Protein AF-A0A7C5JQS9-F1 (afdb_monomer_lite)

Foldseek 3Di:
DPQDAKDKDKDKDWDWDDDPPDQKIWIKIKMWIWIDDPRDTWIKIKIWIWIAGHPFWIWTKIWIATRRDTWIKIKIKTDPDPFKIKIKIAAWDDWDWDADPNDIDTDHTDHGIDIDMGGHD

Structure (mmCIF, N/CA/C/O backbone):
data_AF-A0A7C5JQS9-F1
#
_entry.id   AF-A0A7C5JQS9-F1
#
loop_
_atom_site.group_PDB
_atom_site.id
_atom_site.type_symbol
_atom_site.label_atom_id
_atom_site.label_alt_id
_atom_site.label_comp_id
_atom_site.label_asym_id
_atom_site.label_entity_id
_atom_site.label_seq_id
_atom_site.pdbx_PDB_ins_code
_atom_site.Cartn_x
_atom_site.Cartn_y
_atom_site.Cartn_z
_atom_site.occupancy
_atom_site.B_iso_or_equiv
_atom_site.auth_seq_id
_atom_site.auth_comp_id
_atom_site.auth_asym_id
_atom_site.auth_atom_id
_atom_site.pdbx_PDB_model_num
ATOM 1 N N . MET A 1 1 ? 15.202 -28.771 -16.786 1.00 38.12 1 MET A N 1
ATOM 2 C CA . MET A 1 1 ? 16.262 -27.742 -16.742 1.00 38.12 1 MET A CA 1
ATOM 3 C C . MET A 1 1 ? 15.810 -26.710 -15.732 1.00 38.12 1 MET A C 1
ATOM 5 O O . MET A 1 1 ? 14.722 -26.187 -15.904 1.00 38.12 1 MET A O 1
ATOM 9 N N . ALA A 1 2 ? 16.543 -26.547 -14.631 1.00 37.97 2 ALA A N 1
ATOM 10 C CA . ALA A 1 2 ? 16.218 -25.554 -13.610 1.00 37.97 2 ALA A CA 1
ATOM 11 C C . ALA A 1 2 ? 16.467 -24.156 -14.192 1.00 37.97 2 ALA A C 1
ATOM 13 O O . ALA A 1 2 ? 17.570 -23.903 -14.677 1.00 37.97 2 ALA A O 1
ATOM 14 N N . ASP A 1 3 ? 15.430 -23.322 -14.198 1.00 47.56 3 ASP A N 1
ATOM 15 C CA . ASP A 1 3 ? 15.451 -21.930 -14.652 1.00 47.56 3 ASP A CA 1
ATOM 16 C C . ASP A 1 3 ? 16.413 -21.148 -13.741 1.00 47.56 3 ASP A C 1
ATOM 18 O O . ASP A 1 3 ? 16.189 -21.054 -12.533 1.00 47.56 3 ASP A O 1
ATOM 22 N N . LYS A 1 4 ? 17.574 -20.757 -14.277 1.00 52.69 4 LYS A N 1
ATOM 23 C CA . LYS A 1 4 ? 18.766 -20.385 -13.492 1.00 52.69 4 LYS A CA 1
ATOM 24 C C . LYS A 1 4 ? 18.954 -18.883 -13.279 1.00 52.69 4 LYS A C 1
ATOM 26 O O . LYS A 1 4 ? 19.840 -18.528 -12.509 1.00 52.69 4 LYS A O 1
ATOM 31 N N . ASP A 1 5 ? 18.132 -18.028 -13.882 1.00 58.94 5 ASP A N 1
ATOM 32 C CA . ASP A 1 5 ? 18.448 -16.593 -13.987 1.00 58.94 5 ASP A CA 1
ATOM 33 C C . ASP A 1 5 ? 17.457 -15.668 -13.272 1.00 58.94 5 ASP A C 1
ATOM 35 O O . ASP A 1 5 ? 17.433 -14.457 -13.508 1.00 58.94 5 ASP A O 1
ATOM 39 N N . THR A 1 6 ? 16.657 -16.214 -12.356 1.00 62.88 6 THR A N 1
ATOM 40 C CA . THR A 1 6 ? 15.689 -15.414 -11.608 1.00 62.88 6 THR A CA 1
ATOM 41 C C . THR A 1 6 ? 16.190 -15.104 -10.204 1.00 62.88 6 THR A C 1
ATOM 43 O O . THR A 1 6 ? 16.219 -15.970 -9.331 1.00 62.88 6 THR A O 1
ATOM 46 N N . THR A 1 7 ? 16.583 -13.850 -9.979 1.00 69.31 7 THR A N 1
ATOM 47 C CA . THR A 1 7 ? 16.973 -13.353 -8.653 1.00 69.31 7 THR A CA 1
ATOM 48 C C . THR A 1 7 ? 15.860 -12.476 -8.108 1.00 69.31 7 THR A C 1
ATOM 50 O O . THR A 1 7 ? 15.412 -11.565 -8.796 1.00 69.31 7 THR A O 1
ATOM 53 N N . TYR A 1 8 ? 15.448 -12.728 -6.865 1.00 73.19 8 TYR A N 1
ATOM 54 C CA . TYR A 1 8 ? 14.439 -11.945 -6.155 1.00 73.19 8 TYR A CA 1
ATOM 55 C C . TYR A 1 8 ? 15.010 -11.437 -4.838 1.00 73.19 8 TYR A C 1
ATOM 57 O O . TYR A 1 8 ? 15.523 -12.218 -4.037 1.00 73.19 8 TYR A O 1
ATOM 65 N N . LEU A 1 9 ? 14.888 -10.136 -4.599 1.00 79.25 9 LEU A N 1
ATOM 66 C CA . LEU A 1 9 ? 15.198 -9.525 -3.318 1.00 79.25 9 LEU A CA 1
ATOM 67 C C . LEU A 1 9 ? 14.030 -8.638 -2.900 1.00 79.25 9 LEU A C 1
ATOM 69 O O . LEU A 1 9 ? 13.701 -7.670 -3.584 1.00 79.25 9 LEU A O 1
ATOM 73 N N . THR A 1 10 ? 13.440 -8.958 -1.754 1.00 83.56 10 THR A N 1
ATOM 74 C CA . THR A 1 10 ? 12.385 -8.155 -1.139 1.00 83.56 10 THR A CA 1
ATOM 75 C C . THR A 1 10 ? 12.797 -7.833 0.290 1.00 83.56 10 THR A C 1
ATOM 77 O O . THR A 1 10 ? 13.055 -8.738 1.082 1.00 83.56 10 THR A O 1
ATOM 80 N N . GLY A 1 11 ? 12.882 -6.546 0.614 1.00 83.62 11 GLY A N 1
ATOM 81 C CA . GLY A 1 11 ? 13.117 -6.060 1.970 1.00 83.62 11 GLY A CA 1
ATOM 82 C C . GLY A 1 11 ? 11.894 -5.304 2.458 1.00 83.62 11 GLY A C 1
ATOM 83 O O . GLY A 1 11 ? 11.445 -4.388 1.775 1.00 83.62 11 GLY A O 1
ATOM 84 N N . ILE A 1 12 ? 11.368 -5.674 3.625 1.00 87.44 12 ILE A N 1
ATOM 85 C CA . ILE A 1 12 ? 10.221 -5.005 4.246 1.00 87.44 12 ILE A CA 1
ATOM 86 C C . ILE A 1 12 ? 10.662 -4.461 5.600 1.00 87.44 12 ILE A C 1
ATOM 88 O O . ILE A 1 12 ? 11.207 -5.194 6.425 1.00 87.44 12 ILE A O 1
ATOM 92 N N . THR A 1 13 ? 10.394 -3.181 5.824 1.00 89.94 13 THR A N 1
ATOM 93 C CA . THR A 1 13 ? 10.540 -2.517 7.117 1.00 89.94 13 THR A CA 1
ATOM 94 C C . THR A 1 13 ? 9.164 -2.066 7.572 1.00 89.94 13 THR A C 1
ATOM 96 O O . THR A 1 13 ? 8.486 -1.342 6.848 1.00 89.94 13 THR A O 1
ATOM 99 N N . ASP A 1 14 ? 8.773 -2.459 8.780 1.00 90.81 14 ASP A N 1
ATOM 100 C CA . ASP A 1 14 ? 7.531 -2.020 9.413 1.00 90.81 14 ASP A CA 1
ATOM 101 C C . ASP A 1 14 ? 7.836 -1.334 10.745 1.00 90.81 14 ASP A C 1
ATOM 103 O O . ASP A 1 14 ? 8.583 -1.858 11.575 1.00 90.81 14 ASP A O 1
ATOM 107 N N . LEU A 1 15 ? 7.272 -0.144 10.933 1.00 92.69 15 LEU A N 1
ATOM 108 C CA . LEU A 1 15 ? 7.315 0.600 12.180 1.00 92.69 15 LEU A CA 1
ATOM 109 C C . LEU A 1 15 ? 5.889 0.943 12.598 1.00 92.69 15 LEU A C 1
ATOM 111 O O . LEU A 1 15 ? 5.200 1.703 11.920 1.00 92.69 15 LEU A O 1
ATOM 115 N N . THR A 1 16 ? 5.483 0.465 13.771 1.00 91.31 16 THR A N 1
ATOM 116 C CA . THR A 1 16 ? 4.198 0.820 14.374 1.00 91.31 16 THR A CA 1
ATOM 117 C C . THR A 1 16 ? 4.414 1.557 15.694 1.00 91.31 16 THR A C 1
ATOM 119 O O . THR A 1 16 ? 4.984 1.021 16.641 1.00 91.31 16 THR A O 1
ATOM 122 N N . LEU A 1 17 ? 3.932 2.798 15.762 1.00 91.62 17 LEU A N 1
ATOM 123 C CA . LEU A 1 17 ? 3.948 3.647 16.948 1.00 91.62 17 LEU A CA 1
ATOM 124 C C . LEU A 1 17 ? 2.549 3.692 17.563 1.00 91.62 17 LEU A C 1
ATOM 126 O O . LEU A 1 17 ? 1.595 4.164 16.941 1.00 91.62 17 LEU A O 1
ATOM 130 N N . ARG A 1 18 ? 2.432 3.232 18.809 1.00 89.31 18 ARG A N 1
ATOM 131 C CA . ARG A 1 18 ? 1.189 3.262 19.586 1.00 89.31 18 ARG A CA 1
ATOM 132 C C . ARG A 1 18 ? 1.444 3.973 20.918 1.00 89.31 18 ARG A C 1
ATOM 134 O O . ARG A 1 18 ? 2.010 3.360 21.818 1.00 89.31 18 ARG A O 1
ATOM 141 N N . PRO A 1 19 ? 1.072 5.256 21.056 1.00 83.88 19 PRO A N 1
ATOM 142 C CA . PRO A 1 19 ? 1.134 5.926 22.346 1.00 83.88 19 PRO A CA 1
ATOM 143 C C . PRO A 1 19 ? 0.113 5.291 23.294 1.00 83.88 19 PRO A C 1
ATOM 145 O O . PRO A 1 19 ? -1.041 5.108 22.919 1.00 83.88 19 PRO A O 1
ATOM 148 N N . GLU A 1 20 ? 0.502 4.969 24.523 1.00 85.44 20 GLU A N 1
ATOM 149 C CA . GLU A 1 20 ? -0.443 4.540 25.557 1.00 85.44 20 GLU A CA 1
ATOM 150 C C . GLU A 1 20 ? -0.819 5.727 26.460 1.00 85.44 20 GLU A C 1
ATOM 152 O O . GLU A 1 20 ? 0.070 6.497 26.832 1.00 85.44 20 GLU A O 1
ATOM 157 N N . PRO A 1 21 ? -2.100 5.900 26.847 1.00 83.62 21 PRO A N 1
ATOM 158 C CA . PRO A 1 21 ? -3.296 5.181 26.402 1.00 83.62 21 PRO A CA 1
ATOM 159 C C . PRO A 1 21 ? -3.931 5.860 25.169 1.00 83.62 21 PRO A C 1
ATOM 161 O O . PRO A 1 21 ? -4.594 6.887 25.292 1.00 83.62 21 PRO A O 1
ATOM 164 N N . SER A 1 22 ? -3.765 5.298 23.970 1.00 85.56 22 SER A N 1
ATOM 165 C CA . SER A 1 22 ? -4.420 5.788 22.749 1.00 85.56 22 SER A CA 1
ATOM 166 C C . SER A 1 22 ? -5.049 4.636 21.971 1.00 85.56 22 SER A C 1
ATOM 168 O O . SER A 1 22 ? -4.412 3.594 21.800 1.00 85.56 22 SER A O 1
ATOM 170 N N . PRO A 1 23 ? -6.271 4.808 21.437 1.00 88.38 23 PRO A N 1
ATOM 171 C CA . PRO A 1 23 ? -6.851 3.856 20.496 1.00 88.38 23 PRO A CA 1
ATOM 172 C C . PRO A 1 23 ? -6.267 4.004 19.079 1.00 88.38 23 PRO A C 1
ATOM 174 O O . PRO A 1 23 ? -6.667 3.269 18.177 1.00 88.38 23 PRO A O 1
ATOM 177 N N . PHE A 1 24 ? -5.350 4.954 18.865 1.00 91.75 24 PHE A N 1
ATOM 178 C CA . PHE A 1 24 ? -4.710 5.199 17.579 1.00 91.75 24 PHE A CA 1
ATOM 179 C C . PHE A 1 24 ? -3.311 4.587 17.512 1.00 91.75 24 PHE A C 1
ATOM 181 O O . PHE A 1 24 ? -2.546 4.642 18.476 1.00 91.75 24 PHE A O 1
ATOM 188 N N . ALA A 1 25 ? -2.954 4.063 16.342 1.00 92.81 25 ALA A N 1
ATOM 189 C CA . ALA A 1 25 ? -1.598 3.631 16.027 1.00 92.81 25 ALA A CA 1
ATOM 190 C C . ALA A 1 25 ? -1.164 4.190 14.671 1.00 92.81 25 ALA A C 1
ATOM 192 O O . ALA A 1 25 ? -1.893 4.059 13.689 1.00 92.81 25 ALA A O 1
ATOM 193 N N . LEU A 1 26 ? 0.025 4.784 14.609 1.00 93.62 26 LEU A N 1
ATOM 194 C CA . LEU A 1 26 ? 0.663 5.166 13.353 1.00 93.62 26 LEU A CA 1
ATOM 195 C C . LEU A 1 26 ? 1.493 3.983 12.856 1.00 93.62 26 LEU A C 1
ATOM 197 O O . LEU A 1 26 ? 2.406 3.553 13.554 1.00 93.62 26 LEU A O 1
ATOM 201 N N . THR A 1 27 ? 1.203 3.487 11.660 1.00 93.88 27 THR A N 1
ATOM 202 C CA . THR A 1 27 ? 1.992 2.446 10.993 1.00 93.88 27 THR A CA 1
ATOM 203 C C . THR A 1 27 ? 2.661 3.036 9.765 1.00 93.88 27 THR A C 1
ATOM 205 O O . THR A 1 27 ? 2.008 3.684 8.947 1.00 93.88 27 THR A O 1
ATOM 208 N N . ILE A 1 28 ? 3.964 2.812 9.648 1.00 94.06 28 ILE A N 1
ATOM 209 C CA . ILE A 1 28 ? 4.771 3.153 8.485 1.00 94.06 28 ILE A CA 1
ATOM 210 C C . ILE A 1 28 ? 5.389 1.855 7.984 1.00 94.06 28 ILE A C 1
ATOM 212 O O . ILE A 1 28 ? 6.188 1.242 8.690 1.00 94.06 28 ILE A O 1
ATOM 216 N N . THR A 1 29 ? 5.047 1.461 6.766 1.00 94.12 29 THR A N 1
ATOM 217 C CA . THR A 1 29 ? 5.624 0.279 6.120 1.00 94.12 29 THR A CA 1
ATOM 218 C C . THR A 1 29 ? 6.368 0.731 4.877 1.00 94.12 29 THR A C 1
ATOM 220 O O . THR A 1 29 ? 5.835 1.518 4.099 1.00 94.12 29 THR A O 1
ATOM 223 N N . ALA A 1 30 ? 7.584 0.241 4.674 1.00 93.00 30 ALA A N 1
ATOM 224 C CA . ALA A 1 30 ? 8.351 0.438 3.454 1.00 93.00 30 ALA A CA 1
ATOM 225 C C . ALA A 1 30 ? 8.777 -0.920 2.898 1.00 93.00 30 ALA A C 1
ATOM 227 O O . ALA A 1 30 ? 9.268 -1.767 3.642 1.00 93.00 30 ALA A O 1
ATOM 228 N N . GLU A 1 31 ? 8.609 -1.121 1.597 1.00 90.38 31 GLU A N 1
ATOM 229 C CA . GLU A 1 31 ? 8.992 -2.350 0.907 1.00 90.38 31 GLU A CA 1
ATOM 230 C C . GLU A 1 31 ? 9.842 -2.007 -0.31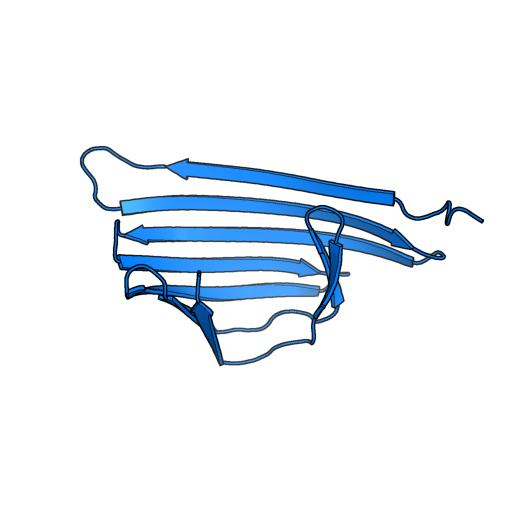6 1.00 90.38 31 GLU A C 1
ATOM 232 O O . GLU A 1 31 ? 9.425 -1.242 -1.180 1.00 90.38 31 GLU A O 1
ATOM 237 N N . GLY A 1 32 ? 11.045 -2.566 -0.393 1.00 89.19 32 GLY A N 1
ATOM 238 C CA . GLY A 1 32 ? 11.875 -2.534 -1.593 1.00 89.19 32 GLY A CA 1
ATOM 239 C C . GLY A 1 32 ? 11.818 -3.886 -2.288 1.00 89.19 32 GLY A C 1
ATOM 240 O O . GLY A 1 32 ? 12.087 -4.904 -1.652 1.00 89.19 32 GLY A O 1
ATOM 241 N N . GLN A 1 33 ? 11.499 -3.896 -3.578 1.00 88.12 33 GLN A N 1
ATOM 242 C CA . GLN A 1 33 ? 11.501 -5.081 -4.429 1.00 88.12 33 GLN A CA 1
ATOM 243 C C . GLN A 1 33 ? 12.518 -4.898 -5.552 1.00 88.12 33 GLN A C 1
ATOM 245 O O . GLN A 1 33 ? 12.564 -3.859 -6.210 1.00 88.12 33 GLN A O 1
ATOM 250 N N . GLN A 1 34 ? 13.313 -5.929 -5.794 1.00 85.06 34 GLN A N 1
ATOM 251 C CA . GLN A 1 34 ? 14.210 -6.016 -6.933 1.00 85.06 34 GLN A CA 1
ATOM 252 C C . GLN A 1 34 ? 14.115 -7.416 -7.523 1.00 85.06 34 GLN A C 1
ATOM 254 O O . GLN A 1 34 ? 14.232 -8.403 -6.790 1.00 85.06 34 GLN A O 1
ATOM 259 N N . TRP A 1 35 ? 13.961 -7.508 -8.843 1.00 82.12 35 TRP A N 1
ATOM 260 C CA . TRP A 1 35 ? 14.076 -8.791 -9.523 1.00 82.12 35 TRP A CA 1
ATOM 261 C C . TRP A 1 35 ? 14.623 -8.687 -10.940 1.00 82.12 35 TRP A C 1
ATOM 263 O O . TRP A 1 35 ? 14.587 -7.631 -11.571 1.00 82.12 35 TRP A O 1
ATOM 273 N N . SER A 1 36 ? 15.136 -9.817 -11.420 1.00 77.44 36 SER A N 1
ATOM 274 C CA . SER A 1 36 ? 15.573 -10.001 -12.801 1.00 77.44 36 SER A CA 1
ATOM 275 C C . SER A 1 36 ? 14.946 -11.257 -13.399 1.00 77.44 36 SER A C 1
ATOM 277 O O . SER A 1 36 ? 14.948 -12.294 -12.739 1.00 77.44 36 SER A O 1
ATOM 279 N N . TYR A 1 37 ? 14.435 -11.186 -14.629 1.00 71.06 37 TYR A N 1
ATOM 280 C CA . TYR A 1 37 ? 13.976 -12.351 -15.397 1.00 71.06 37 TYR A CA 1
ATOM 281 C C . TYR A 1 37 ? 14.285 -12.152 -16.882 1.00 71.06 37 TYR A C 1
ATOM 283 O O . TYR A 1 37 ? 13.880 -11.137 -17.438 1.00 71.06 37 TYR A O 1
ATOM 291 N N . GLN A 1 38 ? 14.978 -13.108 -17.515 1.00 65.81 38 GLN A N 1
ATOM 292 C CA . GLN A 1 38 ? 15.289 -13.094 -18.957 1.00 65.81 38 GLN A CA 1
ATOM 293 C C . GLN A 1 38 ? 15.748 -11.709 -19.466 1.00 65.81 38 GLN A C 1
ATOM 295 O O . GLN A 1 38 ? 15.120 -11.120 -20.340 1.00 65.81 38 GLN A O 1
ATOM 300 N N . ASP A 1 39 ? 16.815 -11.171 -18.862 1.00 68.31 39 ASP A N 1
ATOM 301 C CA . ASP A 1 39 ? 17.429 -9.861 -19.159 1.00 68.31 39 ASP A CA 1
ATOM 302 C C . ASP A 1 39 ? 16.621 -8.602 -18.781 1.00 68.31 39 ASP A C 1
ATOM 304 O O . ASP A 1 39 ? 17.154 -7.492 -18.850 1.00 68.31 39 ASP A O 1
ATOM 308 N N . ALA A 1 40 ? 15.380 -8.733 -18.303 1.00 72.06 40 ALA A N 1
ATOM 309 C CA . ALA A 1 40 ? 14.622 -7.614 -17.748 1.00 72.06 40 ALA A CA 1
ATOM 310 C C . ALA A 1 40 ? 14.956 -7.419 -16.261 1.00 72.06 40 ALA A C 1
ATOM 312 O O . ALA A 1 40 ? 14.819 -8.349 -15.463 1.00 72.06 40 ALA A O 1
ATOM 313 N N . TYR A 1 41 ? 15.391 -6.212 -15.887 1.00 80.19 41 TYR A N 1
ATOM 314 C CA . TYR A 1 41 ? 15.639 -5.806 -14.502 1.00 80.19 41 TYR A CA 1
ATOM 315 C C . TYR A 1 41 ? 14.570 -4.819 -14.057 1.00 80.19 41 TYR A C 1
ATOM 317 O O . TYR A 1 41 ? 14.335 -3.815 -14.726 1.00 80.19 41 TYR A O 1
ATOM 325 N N . HIS A 1 42 ? 13.986 -5.078 -12.895 1.00 83.69 42 HIS A N 1
ATOM 326 C CA . HIS A 1 42 ? 12.934 -4.252 -12.333 1.00 83.69 42 HIS A CA 1
ATOM 327 C C . HIS A 1 42 ? 13.228 -3.918 -10.878 1.00 83.69 42 HIS A C 1
ATOM 329 O O . HIS A 1 42 ? 13.780 -4.728 -10.118 1.00 83.69 42 HIS A O 1
ATOM 335 N N . ARG A 1 43 ? 12.841 -2.706 -10.482 1.00 86.56 43 ARG A N 1
ATOM 336 C CA . ARG A 1 43 ? 13.036 -2.216 -9.122 1.00 86.56 43 ARG A CA 1
ATOM 337 C C . ARG A 1 43 ? 11.865 -1.356 -8.706 1.00 86.56 43 ARG A C 1
ATOM 339 O O . ARG A 1 43 ? 11.670 -0.265 -9.240 1.00 86.56 43 ARG A O 1
ATOM 346 N N . ASN A 1 44 ? 11.197 -1.800 -7.653 1.00 89.56 44 ASN A N 1
ATOM 347 C CA . ASN A 1 44 ? 10.077 -1.089 -7.078 1.00 89.56 44 ASN A CA 1
ATOM 348 C C . ASN A 1 44 ? 10.366 -0.718 -5.626 1.00 89.56 44 ASN A C 1
ATOM 350 O O . ASN A 1 44 ? 11.015 -1.459 -4.887 1.00 89.56 44 ASN A O 1
ATOM 354 N N . ILE A 1 45 ? 9.878 0.441 -5.208 1.00 90.31 45 ILE A N 1
ATOM 355 C CA . ILE A 1 45 ? 9.903 0.884 -3.816 1.00 90.31 45 ILE A CA 1
ATOM 356 C C . ILE A 1 45 ? 8.489 1.299 -3.462 1.00 90.31 45 ILE A C 1
ATOM 358 O O . ILE A 1 45 ? 7.891 2.093 -4.177 1.00 90.31 45 ILE A O 1
ATOM 362 N N . TYR A 1 46 ? 7.984 0.807 -2.343 1.00 90.69 46 TYR A N 1
ATOM 363 C CA . TYR A 1 46 ? 6.664 1.108 -1.822 1.00 90.69 46 TYR A CA 1
ATOM 364 C C . TYR A 1 46 ? 6.790 1.679 -0.427 1.00 90.69 46 TYR A C 1
ATOM 366 O O . TYR A 1 46 ? 7.652 1.278 0.355 1.00 90.69 46 TYR A O 1
ATOM 374 N N . PHE A 1 47 ? 5.887 2.584 -0.097 1.00 93.12 47 PHE A N 1
ATOM 375 C CA . PHE A 1 47 ? 5.686 3.033 1.260 1.00 93.12 47 PHE A CA 1
ATOM 376 C C . PHE A 1 47 ? 4.197 3.172 1.543 1.00 93.12 47 PHE A C 1
ATOM 378 O O . PHE A 1 47 ? 3.403 3.552 0.682 1.00 93.12 47 PHE A O 1
ATOM 385 N N . THR A 1 48 ? 3.821 2.895 2.781 1.00 94.75 48 THR A N 1
ATOM 386 C CA . THR A 1 48 ? 2.508 3.225 3.315 1.00 94.75 48 THR A CA 1
ATOM 387 C C . THR A 1 48 ? 2.675 3.946 4.637 1.00 94.75 48 THR A C 1
ATOM 389 O O . THR A 1 48 ? 3.555 3.620 5.432 1.00 94.75 48 THR A O 1
ATOM 392 N N . VAL A 1 49 ? 1.830 4.943 4.864 1.00 96.06 49 VAL A N 1
ATOM 393 C CA . VAL A 1 49 ? 1.718 5.654 6.136 1.00 96.06 49 VAL A CA 1
ATOM 394 C C . VAL A 1 49 ? 0.249 5.656 6.506 1.00 96.06 49 VAL A C 1
ATOM 396 O O . VAL A 1 49 ? -0.556 6.258 5.800 1.00 96.06 49 VAL A O 1
ATOM 399 N N . ASN A 1 50 ? -0.102 4.983 7.596 1.00 95.62 50 ASN A N 1
ATOM 400 C CA . ASN A 1 50 ? -1.480 4.789 8.026 1.00 95.62 50 ASN A CA 1
ATOM 401 C C . ASN A 1 50 ? -1.670 5.221 9.475 1.00 95.62 50 ASN A C 1
ATOM 403 O O . ASN A 1 50 ? -0.906 4.840 10.358 1.00 95.62 50 ASN A O 1
ATOM 407 N N . ILE A 1 51 ? -2.747 5.954 9.727 1.00 94.31 51 ILE A N 1
ATOM 408 C CA . ILE A 1 51 ? -3.314 6.124 11.059 1.00 94.31 51 ILE A CA 1
ATOM 409 C C . ILE A 1 51 ? -4.405 5.070 11.201 1.00 94.31 51 ILE A C 1
ATOM 411 O O . ILE A 1 51 ? -5.396 5.075 10.473 1.00 94.31 51 ILE A O 1
ATOM 415 N N . ASN A 1 52 ? -4.215 4.164 12.148 1.00 93.19 52 ASN A N 1
ATOM 416 C CA . ASN A 1 52 ? -5.129 3.074 12.443 1.00 93.19 52 ASN A CA 1
ATOM 417 C C . ASN A 1 52 ? -5.932 3.416 13.696 1.00 93.19 52 ASN A C 1
ATOM 419 O O . ASN A 1 52 ? -5.355 3.856 14.690 1.00 93.19 52 ASN A O 1
ATOM 423 N N . TYR A 1 53 ? -7.238 3.172 13.666 1.00 91.62 53 TYR A N 1
ATOM 424 C CA . TYR A 1 53 ? -8.112 3.224 14.833 1.00 91.62 53 TYR A CA 1
ATOM 425 C C . TYR A 1 53 ? -8.476 1.795 15.242 1.00 91.62 53 TYR A C 1
ATOM 427 O O . TYR A 1 53 ? -9.020 1.020 14.446 1.00 91.62 53 TYR A O 1
ATOM 435 N N . ALA A 1 54 ? -8.123 1.435 16.477 1.00 83.31 54 ALA A N 1
ATOM 436 C CA . ALA A 1 54 ? -8.221 0.074 16.983 1.00 83.31 54 ALA A CA 1
ATOM 437 C C . ALA A 1 54 ? -9.634 -0.505 16.797 1.00 83.31 54 ALA A C 1
ATOM 439 O O . ALA A 1 54 ? -10.616 0.028 17.307 1.00 83.31 54 ALA A O 1
ATOM 440 N N . GLY A 1 55 ? -9.715 -1.620 16.068 1.00 77.12 55 GLY A N 1
ATOM 441 C CA . GLY A 1 55 ? -10.953 -2.373 15.867 1.00 77.12 55 GLY A CA 1
ATOM 442 C C . GLY A 1 55 ? -11.898 -1.837 14.789 1.00 77.12 55 GLY A C 1
ATOM 443 O O . GLY A 1 55 ? -12.922 -2.472 14.563 1.00 77.12 55 GLY A O 1
ATOM 444 N N . PHE A 1 56 ? -11.573 -0.731 14.109 1.00 87.69 56 PHE A N 1
ATOM 445 C CA . PHE A 1 56 ? -12.478 -0.129 13.123 1.00 87.69 56 PHE A CA 1
ATOM 446 C C . PHE A 1 56 ? -11.876 0.002 11.726 1.00 87.69 56 PHE A C 1
ATOM 448 O O . PHE A 1 56 ? -12.564 -0.257 10.745 1.00 87.69 56 PHE A O 1
ATOM 455 N N . GLY A 1 57 ? -10.612 0.412 11.610 1.00 92.12 57 GLY A N 1
ATOM 456 C CA . GLY A 1 57 ? -10.027 0.661 10.296 1.00 92.12 57 GLY A CA 1
ATOM 457 C C . GLY A 1 57 ? -8.820 1.583 10.310 1.00 92.12 57 GLY A C 1
ATOM 458 O O . GLY A 1 57 ? -8.236 1.863 11.359 1.00 92.12 57 GLY A O 1
ATOM 459 N N . SER A 1 58 ? -8.454 2.071 9.130 1.00 94.81 58 SER A N 1
ATOM 460 C CA . SER A 1 58 ? -7.314 2.961 8.938 1.00 94.81 58 SER A CA 1
ATOM 461 C C . SER A 1 58 ? -7.548 3.968 7.822 1.00 94.81 58 SER A C 1
ATOM 463 O O . SER A 1 58 ? -8.346 3.739 6.918 1.00 94.81 58 SER A O 1
ATOM 465 N N . ILE A 1 59 ? -6.831 5.084 7.881 1.00 96.12 59 ILE A N 1
ATOM 466 C CA . ILE A 1 59 ? -6.693 6.027 6.772 1.00 96.12 59 ILE A CA 1
ATOM 467 C C . ILE A 1 59 ? -5.219 6.335 6.572 1.00 96.12 59 ILE A C 1
ATOM 469 O O . ILE A 1 59 ? -4.450 6.378 7.534 1.00 96.12 59 ILE A O 1
ATOM 473 N N . GLY A 1 60 ? -4.820 6.586 5.337 1.00 96.44 60 GLY A N 1
ATOM 474 C CA . GLY A 1 60 ? -3.421 6.800 5.050 1.00 96.44 60 GLY A CA 1
ATOM 475 C C . GLY A 1 60 ? -3.119 7.122 3.606 1.00 96.44 60 GLY A C 1
ATOM 476 O O . GLY A 1 60 ? -3.998 7.394 2.785 1.00 96.44 60 GLY A O 1
ATOM 477 N N . LEU A 1 61 ? -1.827 7.083 3.323 1.00 96.75 61 LEU A N 1
ATOM 478 C CA . LEU A 1 61 ? -1.261 7.258 2.001 1.00 96.75 61 LEU A CA 1
ATOM 479 C C . LEU A 1 61 ? -0.445 6.019 1.659 1.00 96.75 61 LEU A C 1
ATOM 481 O O . LEU A 1 61 ? 0.304 5.507 2.489 1.00 96.75 61 LEU A O 1
ATOM 485 N N . GLU A 1 62 ? -0.580 5.565 0.425 1.00 95.38 62 GLU A N 1
ATOM 486 C CA . GLU A 1 62 ? 0.318 4.605 -0.198 1.00 95.38 62 GLU A CA 1
ATOM 487 C C . GLU A 1 62 ? 1.014 5.306 -1.356 1.00 95.38 62 GLU A C 1
ATOM 489 O O . GLU A 1 62 ? 0.375 6.021 -2.124 1.00 95.38 62 GLU A O 1
ATOM 494 N N . GLY A 1 63 ? 2.309 5.097 -1.509 1.00 93.94 63 GLY A N 1
ATOM 495 C CA . GLY A 1 63 ? 3.037 5.599 -2.656 1.00 93.94 63 GLY A CA 1
ATOM 496 C C . GLY A 1 63 ? 4.278 4.782 -2.923 1.00 93.94 63 GLY A C 1
ATOM 497 O O . GLY A 1 63 ? 4.559 3.793 -2.244 1.00 93.94 63 GLY A O 1
ATOM 498 N N . GLY A 1 64 ? 5.021 5.196 -3.934 1.00 93.69 64 GLY A N 1
ATOM 499 C CA . GLY A 1 64 ? 6.197 4.460 -4.339 1.00 93.69 64 GLY A CA 1
ATOM 500 C C . GLY A 1 64 ? 6.708 4.847 -5.708 1.00 93.69 64 GLY A C 1
ATOM 501 O O . GLY A 1 64 ? 6.263 5.828 -6.303 1.00 93.69 64 GLY A O 1
ATOM 502 N N . VAL A 1 65 ? 7.642 4.040 -6.191 1.00 92.19 65 VAL A N 1
ATOM 503 C CA . VAL A 1 65 ? 8.158 4.058 -7.555 1.00 92.19 65 VAL A CA 1
ATOM 504 C C . VAL A 1 65 ? 8.070 2.637 -8.091 1.00 92.19 65 VAL A C 1
ATOM 506 O O . VAL A 1 65 ? 8.548 1.716 -7.431 1.00 92.19 65 VAL A O 1
ATOM 509 N N . VAL A 1 66 ? 7.459 2.464 -9.258 1.00 89.62 66 VAL A N 1
ATOM 510 C CA . VAL A 1 66 ? 7.362 1.188 -9.977 1.00 89.62 66 VAL A CA 1
ATOM 511 C C . VAL A 1 66 ? 7.948 1.404 -11.360 1.00 89.62 66 VAL A C 1
ATOM 513 O O . VAL A 1 66 ? 7.437 2.260 -12.076 1.00 89.62 66 VAL A O 1
ATOM 516 N N . ASP A 1 67 ? 9.018 0.684 -11.706 1.00 83.31 67 ASP A N 1
ATOM 517 C CA . ASP A 1 67 ? 9.687 0.774 -13.016 1.00 83.31 67 ASP A CA 1
ATOM 518 C C . ASP A 1 67 ? 9.811 2.223 -13.547 1.00 83.31 67 ASP A C 1
ATOM 520 O O . ASP A 1 67 ? 9.437 2.527 -14.673 1.00 83.31 67 ASP A O 1
ATOM 524 N N . GLU A 1 68 ? 10.329 3.124 -12.699 1.00 85.31 68 GLU A N 1
ATOM 525 C CA . GLU A 1 68 ? 10.544 4.570 -12.942 1.00 85.31 68 GLU A CA 1
ATOM 526 C C . GLU A 1 68 ? 9.324 5.499 -12.787 1.00 85.31 68 GLU A C 1
ATOM 528 O O . GLU A 1 68 ? 9.503 6.713 -12.652 1.00 85.31 68 GLU A O 1
ATOM 533 N N . GLU A 1 69 ? 8.099 4.981 -12.693 1.00 90.62 69 GLU A N 1
ATOM 534 C CA . GLU A 1 69 ? 6.907 5.799 -12.448 1.00 90.62 69 GLU A CA 1
ATOM 535 C C . GLU A 1 69 ? 6.639 5.970 -10.948 1.00 90.62 69 GLU A C 1
ATOM 537 O O . GLU A 1 69 ? 6.445 5.000 -10.211 1.00 90.62 69 GLU A O 1
ATOM 542 N N . SER A 1 70 ? 6.597 7.222 -10.480 1.00 93.25 70 SER A N 1
ATOM 543 C CA . SER A 1 70 ? 6.232 7.544 -9.100 1.00 93.25 70 SER A CA 1
ATOM 544 C C . SER A 1 70 ? 4.724 7.694 -8.934 1.00 93.25 70 SER A C 1
ATOM 546 O O . SER A 1 70 ? 4.012 8.135 -9.837 1.00 93.25 70 SER A O 1
ATOM 548 N N . TYR A 1 71 ? 4.224 7.337 -7.754 1.00 94.00 71 TYR A N 1
ATOM 549 C CA . TYR A 1 71 ? 2.812 7.496 -7.440 1.00 94.00 71 TYR A CA 1
ATOM 550 C C . TYR A 1 71 ? 2.564 7.764 -5.967 1.00 94.00 71 TYR A C 1
ATOM 552 O O . TYR A 1 71 ? 3.376 7.452 -5.093 1.00 94.00 71 TYR A O 1
ATOM 560 N N . ILE A 1 72 ? 1.392 8.333 -5.713 1.00 95.12 72 ILE A N 1
ATOM 561 C CA . ILE A 1 72 ? 0.828 8.493 -4.386 1.00 95.12 72 ILE A CA 1
ATOM 562 C C . ILE A 1 72 ? -0.691 8.380 -4.493 1.00 95.12 72 ILE A C 1
ATOM 564 O O . ILE A 1 72 ? -1.309 8.924 -5.409 1.00 95.12 72 ILE A O 1
ATOM 568 N N . ARG A 1 73 ? -1.301 7.660 -3.559 1.00 95.00 73 ARG A N 1
ATOM 569 C CA . ARG A 1 73 ? -2.746 7.475 -3.475 1.00 95.00 73 ARG A CA 1
ATOM 570 C C . ARG A 1 73 ? -3.206 7.490 -2.029 1.00 95.00 73 ARG A C 1
ATOM 572 O O . ARG A 1 73 ? -2.506 7.022 -1.132 1.00 95.00 73 ARG A O 1
ATOM 579 N N . ALA A 1 74 ? -4.404 8.013 -1.813 1.00 96.75 74 ALA A N 1
ATOM 580 C CA . ALA A 1 74 ? -5.082 7.898 -0.536 1.00 96.75 74 ALA A CA 1
ATOM 581 C C . ALA A 1 74 ? -5.646 6.488 -0.390 1.00 96.75 74 ALA A C 1
ATOM 583 O O . ALA A 1 74 ? -6.179 5.920 -1.345 1.00 96.75 74 ALA A O 1
ATOM 584 N N . VAL A 1 75 ? -5.531 5.930 0.807 1.00 95.88 75 VAL A N 1
ATOM 585 C CA . VAL A 1 75 ? -6.053 4.609 1.141 1.00 95.88 75 VAL A CA 1
ATOM 586 C C . VAL A 1 75 ? -6.831 4.690 2.446 1.00 95.88 75 VAL A C 1
ATOM 588 O O . VAL A 1 75 ? -6.475 5.423 3.365 1.00 95.88 75 VAL A O 1
ATOM 591 N N . SER A 1 76 ? -7.921 3.945 2.516 1.00 95.44 76 SER A N 1
ATOM 592 C CA . SER A 1 76 ? -8.729 3.766 3.710 1.00 95.44 76 SER A CA 1
ATOM 593 C C . SER A 1 76 ? -9.112 2.301 3.821 1.00 95.44 76 SER A C 1
ATOM 595 O O . SER A 1 76 ? -9.368 1.645 2.808 1.00 95.44 76 SER A O 1
ATOM 597 N N . SER A 1 77 ? -9.131 1.780 5.039 1.00 94.44 77 SER A N 1
ATOM 598 C CA . SER A 1 77 ? -9.662 0.461 5.344 1.00 94.44 77 SER A CA 1
ATOM 599 C C . SER A 1 77 ? -10.727 0.565 6.426 1.00 94.44 77 SER A C 1
ATOM 601 O O . SER A 1 77 ? -10.632 1.396 7.329 1.00 94.44 77 SER A O 1
ATOM 603 N N . LEU A 1 78 ? -11.747 -0.275 6.325 1.00 94.38 78 LEU A N 1
ATOM 604 C CA . LEU A 1 78 ? -12.846 -0.367 7.268 1.00 94.38 78 LEU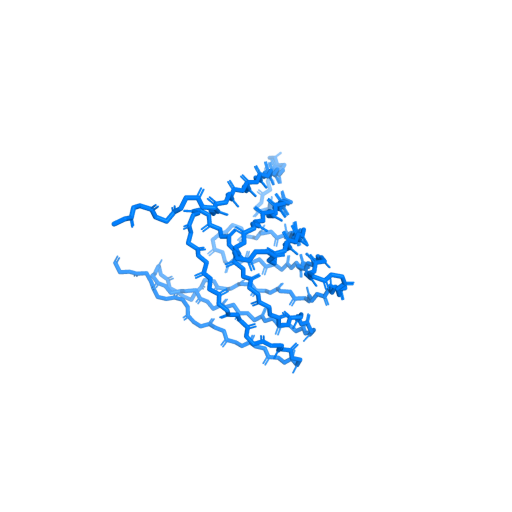 A CA 1
ATOM 605 C C . LEU A 1 78 ? -13.126 -1.842 7.539 1.00 94.38 78 LEU A C 1
ATOM 607 O O . LEU A 1 78 ? -13.410 -2.598 6.610 1.00 94.38 78 LEU A O 1
ATOM 611 N N . LYS A 1 79 ? -13.104 -2.233 8.808 1.00 92.38 79 LYS A N 1
ATOM 612 C CA . LYS A 1 79 ? -13.561 -3.548 9.236 1.00 92.38 79 LYS A CA 1
ATOM 613 C C . LYS A 1 79 ? -15.086 -3.577 9.194 1.00 92.38 79 LYS A C 1
ATOM 615 O O . LYS A 1 79 ? -15.737 -2.818 9.910 1.00 92.38 79 LYS A O 1
ATOM 620 N N . LEU A 1 80 ? -15.661 -4.425 8.344 1.00 89.38 80 LEU A N 1
ATOM 621 C CA . LEU A 1 80 ? -17.115 -4.573 8.223 1.00 89.38 80 LEU A CA 1
ATOM 622 C C . LEU A 1 80 ? -17.647 -5.538 9.285 1.00 89.38 80 LEU A C 1
ATOM 624 O O . LEU A 1 80 ? -18.564 -5.213 10.033 1.00 89.38 80 LEU A O 1
ATOM 628 N N . ILE A 1 81 ? -17.048 -6.727 9.339 1.00 90.06 81 ILE A N 1
ATOM 629 C CA . ILE A 1 81 ? -17.321 -7.802 10.301 1.00 90.06 81 ILE A CA 1
ATOM 630 C C . ILE A 1 81 ? -16.002 -8.522 10.613 1.00 90.06 81 ILE A C 1
ATOM 632 O O . ILE A 1 81 ? -14.957 -8.164 10.079 1.00 90.06 81 ILE A O 1
ATOM 636 N N . GLU A 1 82 ? -16.017 -9.535 11.482 1.00 86.19 82 GLU A N 1
ATOM 637 C CA . GLU A 1 82 ? -14.797 -10.233 11.923 1.00 86.19 82 GLU A CA 1
ATOM 638 C C . GLU A 1 82 ? -13.919 -10.746 10.769 1.00 86.19 82 GLU A C 1
ATOM 640 O O . GLU A 1 82 ? -12.699 -10.634 10.849 1.00 86.19 82 GLU A O 1
ATOM 645 N N . ASN A 1 83 ? -14.560 -11.186 9.683 1.00 89.75 83 ASN A N 1
ATOM 646 C CA . ASN A 1 83 ? -13.949 -11.861 8.538 1.00 89.75 83 ASN A CA 1
ATOM 647 C C . ASN A 1 83 ? -14.070 -11.076 7.221 1.00 89.75 83 ASN A C 1
ATOM 649 O O . ASN A 1 83 ? -13.901 -11.649 6.143 1.00 89.75 83 ASN A O 1
ATOM 653 N N . ALA A 1 84 ? -14.424 -9.790 7.287 1.00 91.31 84 ALA A N 1
ATOM 654 C CA . ALA A 1 84 ? -14.553 -8.963 6.095 1.00 91.31 84 ALA A CA 1
AT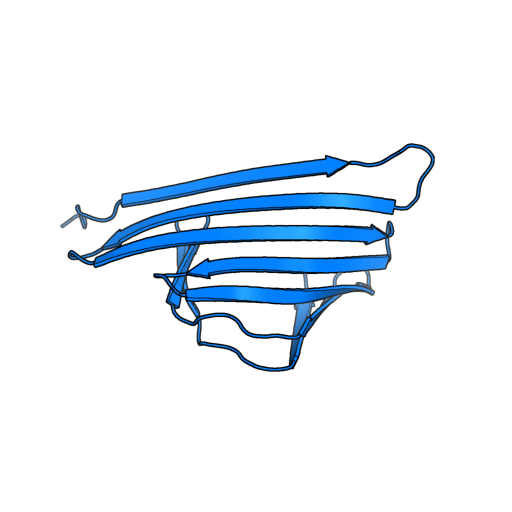OM 655 C C . ALA A 1 84 ? -14.048 -7.544 6.331 1.00 91.31 84 ALA A C 1
ATOM 657 O O . ALA A 1 84 ? -14.564 -6.822 7.188 1.00 91.31 84 ALA A O 1
ATOM 658 N N . ASP A 1 85 ? -13.118 -7.132 5.478 1.00 92.62 85 ASP A N 1
ATOM 659 C CA . ASP A 1 85 ? -12.568 -5.787 5.442 1.00 92.62 85 ASP A CA 1
ATOM 660 C C . ASP A 1 85 ? -12.884 -5.133 4.096 1.00 92.62 85 ASP A C 1
ATOM 662 O O . ASP A 1 85 ? -12.812 -5.757 3.037 1.00 92.62 85 ASP A O 1
ATOM 666 N N . MET A 1 86 ? -13.224 -3.850 4.117 1.00 94.44 86 MET A N 1
ATOM 667 C CA . MET A 1 86 ? -13.364 -3.024 2.925 1.00 94.44 86 MET A CA 1
ATOM 668 C C . MET A 1 86 ? -12.166 -2.093 2.820 1.00 94.44 86 MET A C 1
ATOM 670 O O . MET A 1 86 ? -11.845 -1.383 3.768 1.00 94.44 86 MET A O 1
ATOM 674 N N . ARG A 1 87 ? -11.538 -2.038 1.649 1.00 94.44 87 ARG A N 1
ATOM 675 C CA . ARG A 1 87 ? -10.468 -1.096 1.331 1.00 94.44 87 ARG A CA 1
ATOM 676 C C . ARG A 1 87 ? -10.915 -0.165 0.216 1.00 94.44 87 ARG A C 1
ATOM 678 O O . ARG A 1 87 ? -11.306 -0.627 -0.851 1.00 94.44 87 ARG A O 1
ATOM 685 N N . ILE A 1 88 ? -10.813 1.136 0.451 1.00 95.19 88 ILE A N 1
ATOM 686 C CA . ILE A 1 88 ? -11.068 2.187 -0.533 1.00 95.19 88 ILE A CA 1
ATOM 687 C C . ILE A 1 88 ? -9.732 2.843 -0.859 1.00 95.19 88 ILE A C 1
ATOM 689 O O . ILE A 1 88 ? -8.986 3.211 0.044 1.00 95.19 88 ILE A O 1
ATOM 693 N N . SER A 1 89 ? -9.410 2.982 -2.139 1.00 94.69 89 SER A N 1
ATOM 694 C CA . SER A 1 89 ? -8.212 3.683 -2.602 1.00 94.69 89 SER A CA 1
ATOM 695 C C . SER A 1 89 ? -8.596 4.738 -3.634 1.00 94.69 89 SER A C 1
ATOM 697 O O . SER A 1 89 ? -9.428 4.479 -4.499 1.00 94.69 89 SER A O 1
ATOM 699 N N . LEU A 1 90 ? -8.002 5.924 -3.539 1.00 96.00 90 LEU A N 1
ATOM 700 C CA . LEU A 1 90 ? -8.227 7.046 -4.449 1.00 96.00 90 LEU A CA 1
ATOM 701 C C . LEU A 1 90 ? -6.880 7.565 -4.950 1.00 96.00 90 LEU A C 1
ATOM 703 O O . LEU A 1 90 ? -6.042 7.983 -4.150 1.00 96.00 90 LEU A O 1
ATOM 707 N N . GLY A 1 91 ? -6.689 7.576 -6.266 1.00 93.56 91 GLY A N 1
ATOM 708 C CA . GLY A 1 91 ? -5.481 8.091 -6.908 1.00 93.56 91 GLY A CA 1
ATOM 709 C C . GLY A 1 91 ? -5.078 7.252 -8.111 1.00 93.56 91 GLY A C 1
ATOM 710 O O . GLY A 1 91 ? -5.913 6.582 -8.717 1.00 93.56 91 GLY A O 1
ATOM 711 N N . SER A 1 92 ? -3.793 7.277 -8.442 1.00 92.62 92 SER A N 1
ATOM 712 C CA . SER A 1 92 ? -3.219 6.454 -9.502 1.00 92.62 92 SER A CA 1
ATOM 713 C C . SER A 1 92 ? -2.182 5.483 -8.950 1.00 92.62 92 SER A C 1
ATOM 715 O O . SER A 1 92 ? -1.602 5.694 -7.883 1.00 92.62 92 SER A O 1
ATOM 717 N N . ARG A 1 93 ? -1.974 4.385 -9.672 1.00 90.75 93 ARG A N 1
ATOM 718 C CA . ARG A 1 93 ? -0.906 3.420 -9.426 1.00 90.75 93 ARG A CA 1
ATOM 719 C C . ARG A 1 93 ? -0.372 2.924 -10.773 1.00 90.75 93 ARG A C 1
ATOM 721 O O . ARG A 1 93 ? -1.193 2.530 -11.609 1.00 90.75 93 ARG A O 1
ATOM 728 N N . PRO A 1 94 ? 0.953 2.922 -10.995 1.00 90.62 94 PRO A N 1
ATOM 729 C CA . PRO A 1 94 ? 1.534 2.401 -12.218 1.00 90.62 94 PRO A CA 1
ATOM 730 C C . PRO A 1 94 ? 1.206 0.917 -12.361 1.00 90.62 94 PRO A C 1
ATOM 732 O O . PRO A 1 94 ? 1.121 0.185 -11.369 1.00 90.62 94 PRO A O 1
ATOM 735 N N . GLY A 1 95 ? 0.994 0.496 -13.603 1.00 88.31 95 GLY A N 1
ATOM 736 C CA . GLY A 1 95 ? 0.933 -0.921 -13.934 1.00 88.31 95 GLY A CA 1
ATOM 737 C C . GLY A 1 95 ? 2.343 -1.488 -14.013 1.00 88.31 95 GLY A C 1
ATOM 738 O O . GLY A 1 95 ? 3.297 -0.745 -14.224 1.00 88.31 95 GLY A O 1
ATOM 739 N N . GLY A 1 96 ? 2.483 -2.795 -13.847 1.00 85.12 96 GLY A N 1
ATOM 740 C CA . GLY A 1 96 ? 3.791 -3.433 -13.882 1.00 85.12 96 GLY A CA 1
ATOM 741 C C . GLY A 1 96 ? 3.795 -4.788 -13.207 1.00 85.12 96 GLY A C 1
ATOM 742 O O . GLY A 1 96 ? 2.758 -5.308 -12.794 1.00 85.12 96 GLY A O 1
ATOM 743 N N . PHE A 1 97 ? 4.980 -5.366 -13.095 1.00 84.56 97 PHE A N 1
ATOM 744 C CA . PHE A 1 97 ? 5.182 -6.580 -12.321 1.00 84.56 97 PHE A CA 1
ATOM 745 C C . PHE A 1 97 ? 5.466 -6.224 -10.859 1.00 84.56 97 PHE A C 1
ATOM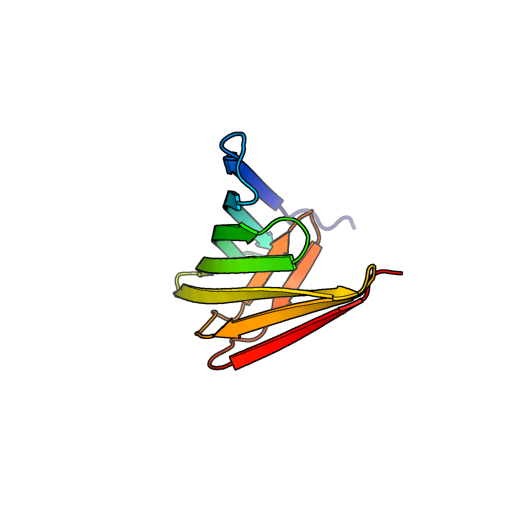 747 O O . PHE A 1 97 ? 6.165 -5.264 -10.548 1.00 84.56 97 PHE A O 1
ATOM 754 N N . PHE A 1 98 ? 4.877 -6.997 -9.955 1.00 82.00 98 PHE A N 1
ATOM 755 C CA . PHE A 1 98 ? 4.977 -6.837 -8.511 1.00 82.00 98 PHE A CA 1
ATOM 756 C C . PHE A 1 98 ? 5.409 -8.179 -7.937 1.00 82.00 98 PHE A C 1
ATOM 758 O O . PHE A 1 98 ? 4.733 -9.182 -8.175 1.00 82.00 98 PHE A O 1
ATOM 765 N N . CYS A 1 99 ? 6.511 -8.203 -7.189 1.00 76.50 99 CYS A N 1
ATOM 766 C CA . CYS A 1 99 ? 7.101 -9.428 -6.653 1.00 76.50 99 CYS A CA 1
ATOM 767 C C . CYS A 1 99 ? 7.271 -9.319 -5.138 1.00 76.50 99 CYS A C 1
ATOM 769 O O . CYS A 1 99 ? 8.212 -8.691 -4.656 1.00 76.50 99 CYS A O 1
ATOM 771 N N . SER A 1 100 ? 6.387 -9.969 -4.381 1.00 73.75 100 SER A N 1
ATOM 772 C CA . SER A 1 100 ? 6.455 -9.998 -2.916 1.00 73.75 100 SER A CA 1
ATOM 773 C C . SER A 1 100 ? 6.442 -11.441 -2.420 1.00 73.75 100 SER A C 1
ATOM 775 O O . SER A 1 100 ? 5.684 -12.275 -2.918 1.00 73.75 100 SER A O 1
ATOM 777 N N . GLY A 1 101 ? 7.331 -11.766 -1.477 1.00 68.88 101 GLY A N 1
ATOM 778 C CA . GLY A 1 101 ? 7.425 -13.112 -0.899 1.00 68.88 101 GLY A CA 1
ATOM 779 C C . GLY A 1 101 ? 7.776 -14.224 -1.901 1.00 68.88 101 GLY A C 1
ATOM 780 O O . GLY A 1 101 ? 7.387 -15.369 -1.696 1.00 68.88 101 GLY A O 1
ATOM 781 N N . GLY A 1 102 ? 8.475 -13.899 -2.996 1.00 70.00 102 GLY A N 1
ATOM 782 C CA . GLY A 1 102 ? 8.850 -14.861 -4.044 1.00 70.00 102 GLY A CA 1
ATOM 783 C C . GLY A 1 102 ? 7.743 -15.182 -5.057 1.00 70.00 102 GLY A C 1
ATOM 784 O O . GLY A 1 102 ? 7.942 -16.039 -5.914 1.00 70.00 102 GLY A O 1
ATOM 785 N N . ILE A 1 103 ? 6.595 -14.499 -4.989 1.00 78.44 103 ILE A N 1
ATOM 786 C CA . ILE A 1 103 ? 5.509 -14.616 -5.968 1.00 78.44 103 ILE A CA 1
ATOM 787 C C . ILE A 1 103 ? 5.422 -13.311 -6.755 1.00 78.44 103 ILE A C 1
ATOM 789 O O . ILE A 1 103 ? 5.275 -12.238 -6.168 1.00 78.44 103 ILE A O 1
ATOM 793 N N . CYS A 1 104 ? 5.474 -13.415 -8.083 1.00 80.06 104 CYS A N 1
ATOM 794 C CA . CYS A 1 104 ? 5.321 -12.282 -8.987 1.00 80.06 104 CYS A CA 1
ATOM 795 C C . CYS A 1 104 ? 3.962 -12.297 -9.672 1.00 80.06 104 CYS A C 1
ATOM 797 O O . CYS A 1 104 ? 3.498 -13.339 -10.137 1.00 80.06 104 CYS A O 1
ATOM 799 N N . ARG A 1 105 ? 3.344 -11.125 -9.778 1.00 84.38 105 ARG A N 1
ATOM 800 C CA . ARG A 1 105 ? 2.112 -10.919 -10.535 1.00 84.38 105 ARG A CA 1
ATOM 801 C C . ARG A 1 105 ? 2.203 -9.640 -11.345 1.00 84.38 105 ARG A C 1
ATOM 803 O O . ARG A 1 105 ? 2.819 -8.673 -10.907 1.00 84.38 105 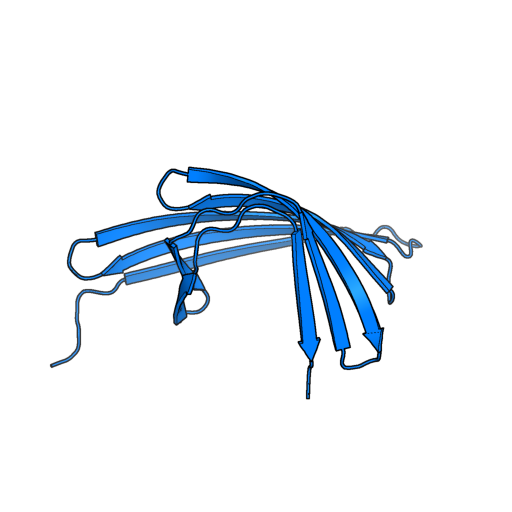ARG A O 1
ATOM 810 N N . TYR A 1 106 ? 1.575 -9.641 -12.509 1.00 86.31 106 TYR A N 1
ATOM 811 C CA . TYR A 1 106 ? 1.324 -8.411 -13.239 1.00 86.31 106 TYR A CA 1
ATOM 812 C C . TYR A 1 106 ? 0.091 -7.732 -12.645 1.00 86.31 106 TYR A C 1
ATOM 814 O O . TYR A 1 106 ? -0.910 -8.398 -12.372 1.00 86.31 106 TYR A O 1
ATOM 822 N N . GLU A 1 107 ? 0.162 -6.426 -12.432 1.00 87.38 107 GLU A N 1
ATOM 823 C CA . GLU A 1 107 ? -0.995 -5.622 -12.072 1.00 87.38 107 GLU A CA 1
ATOM 824 C C . GLU A 1 107 ? -1.189 -4.501 -13.092 1.00 87.38 107 GLU A C 1
ATOM 826 O O . GLU A 1 107 ? -0.236 -3.808 -13.451 1.00 87.38 107 GLU A O 1
ATOM 831 N N . ASP A 1 108 ? -2.435 -4.300 -13.522 1.00 89.00 108 ASP A N 1
ATOM 832 C CA . ASP A 1 108 ? -2.783 -3.228 -14.448 1.00 89.00 108 ASP A CA 1
ATOM 833 C C . ASP A 1 108 ? -2.606 -1.846 -13.807 1.00 89.00 108 ASP A C 1
ATOM 835 O O . ASP A 1 108 ? -2.759 -1.657 -12.587 1.00 89.00 108 ASP A O 1
ATOM 839 N N . ARG A 1 109 ? -2.325 -0.861 -14.669 1.00 91.75 109 ARG A N 1
ATOM 840 C CA . ARG A 1 109 ? -2.345 0.553 -14.296 1.00 91.75 109 ARG A CA 1
ATOM 841 C C . ARG A 1 109 ? -3.746 0.916 -13.830 1.00 91.75 109 ARG A C 1
ATOM 843 O O . ARG A 1 109 ? -4.739 0.582 -14.471 1.00 91.75 109 ARG A O 1
ATOM 850 N N . PHE A 1 110 ? -3.806 1.648 -12.731 1.00 90.38 110 PHE A N 1
ATOM 851 C CA . PHE A 1 110 ? -5.053 2.089 -12.134 1.00 90.38 110 PHE A CA 1
ATOM 852 C C . PHE A 1 110 ? -5.069 3.612 -12.005 1.00 90.38 110 PHE A C 1
ATOM 854 O O . PHE A 1 110 ? -4.068 4.216 -11.620 1.00 90.38 110 PHE A O 1
ATOM 861 N N . GLU A 1 111 ? -6.218 4.221 -12.287 1.00 94.00 111 GLU A N 1
ATOM 862 C CA . GLU A 1 111 ? -6.475 5.642 -12.077 1.00 94.00 111 GLU A CA 1
ATOM 863 C C . GLU A 1 111 ? -7.945 5.844 -11.688 1.00 94.00 111 GLU A C 1
ATOM 865 O O . GLU A 1 111 ? -8.849 5.451 -12.425 1.00 94.00 111 GLU A O 1
ATOM 870 N N . GLY A 1 112 ? -8.191 6.436 -10.517 1.00 94.50 112 GLY A N 1
ATOM 871 C CA . GLY A 1 112 ? -9.533 6.767 -10.038 1.00 94.50 112 GLY A CA 1
ATOM 872 C C . GLY A 1 112 ? -9.818 6.251 -8.629 1.00 94.50 112 GLY A C 1
ATOM 873 O O . GLY A 1 112 ? -8.997 6.408 -7.724 1.00 94.50 112 GLY A O 1
ATOM 874 N N . VAL A 1 113 ? -11.003 5.658 -8.440 1.00 95.06 113 VAL A N 1
ATOM 875 C CA . VAL A 1 113 ? -11.468 5.084 -7.163 1.00 95.06 113 VAL A CA 1
ATOM 876 C C . VAL A 1 113 ? -11.550 3.562 -7.260 1.00 95.06 113 VAL A C 1
ATOM 878 O O . VAL A 1 113 ? -12.208 3.024 -8.144 1.00 95.06 113 VAL A O 1
ATOM 881 N N . GLU A 1 114 ? -10.893 2.874 -6.331 1.00 93.25 114 GLU A N 1
ATOM 882 C CA . GLU A 1 114 ? -10.886 1.419 -6.212 1.00 93.25 114 GLU A CA 1
ATOM 883 C C . GLU A 1 114 ? -11.515 1.024 -4.878 1.00 93.25 114 GLU A C 1
ATOM 885 O O . GLU A 1 114 ? -11.107 1.516 -3.825 1.00 93.25 114 GLU A O 1
ATOM 890 N N . VAL A 1 115 ? -12.486 0.113 -4.915 1.00 93.62 115 VAL A N 1
ATOM 891 C CA . VAL A 1 115 ? -13.091 -0.481 -3.718 1.00 93.62 115 VAL A CA 1
ATOM 892 C C . VAL A 1 115 ? -12.851 -1.983 -3.768 1.00 93.62 115 VAL A C 1
ATOM 894 O O . VAL A 1 115 ? -13.280 -2.649 -4.708 1.00 93.62 115 VAL A O 1
ATOM 897 N N . ARG A 1 116 ? -12.161 -2.524 -2.763 1.00 92.12 116 ARG A N 1
ATOM 898 C CA . ARG A 1 116 ? -11.932 -3.965 -2.600 1.00 92.12 116 ARG A CA 1
ATOM 899 C C . ARG A 1 116 ? -12.605 -4.446 -1.326 1.00 92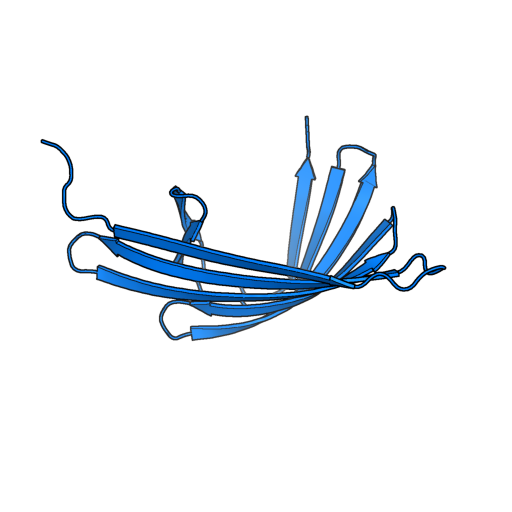.12 116 ARG A C 1
ATOM 901 O O . ARG A 1 116 ? -12.468 -3.812 -0.285 1.00 92.12 116 ARG A O 1
ATOM 908 N N . VAL A 1 117 ? -13.283 -5.585 -1.402 1.00 92.81 117 VAL A N 1
ATOM 909 C CA . VAL A 1 117 ? -13.758 -6.320 -0.225 1.00 92.81 117 VAL A CA 1
ATOM 910 C C . VAL A 1 117 ? -12.865 -7.541 -0.067 1.00 92.81 117 VAL A C 1
ATOM 912 O O . VAL A 1 117 ? -12.714 -8.326 -1.002 1.00 92.81 117 VAL A O 1
ATOM 915 N N . ILE A 1 118 ? -12.234 -7.664 1.093 1.00 90.19 118 ILE A N 1
ATOM 916 C CA . ILE A 1 118 ? -11.311 -8.738 1.442 1.00 90.19 118 ILE A CA 1
ATOM 917 C C . ILE A 1 118 ? -12.048 -9.641 2.422 1.00 90.19 118 ILE A C 1
ATOM 919 O O . ILE A 1 118 ? -12.459 -9.191 3.488 1.00 90.19 118 ILE A O 1
ATOM 923 N N . LEU A 1 119 ? -12.244 -10.898 2.030 1.00 90.75 119 LEU A N 1
ATOM 924 C CA . LEU A 1 119 ? -12.885 -11.919 2.851 1.00 90.75 119 LEU A CA 1
ATOM 925 C C . LEU A 1 119 ? -11.819 -12.894 3.348 1.00 90.75 119 LEU A C 1
ATOM 927 O O . LEU A 1 119 ? -11.066 -13.441 2.541 1.00 90.75 119 LEU A O 1
ATOM 931 N N . THR A 1 120 ? -11.790 -13.124 4.656 1.00 87.94 120 THR A N 1
ATOM 932 C CA . THR A 1 120 ? -10.893 -14.086 5.309 1.00 87.94 120 THR A CA 1
ATOM 933 C C . THR A 1 120 ? -11.729 -15.271 5.790 1.00 87.94 120 THR A C 1
ATOM 935 O O . THR A 1 120 ? -12.767 -15.061 6.413 1.00 87.94 120 THR A O 1
ATOM 938 N N . TYR A 1 121 ? -11.329 -16.502 5.468 1.00 78.44 121 TYR A N 1
ATOM 939 C CA . TYR A 1 121 ? -12.050 -17.736 5.817 1.00 78.44 121 TYR A CA 1
ATOM 940 C C . TYR A 1 121 ? -11.229 -18.646 6.727 1.00 78.44 121 TYR A C 1
ATOM 942 O O . TYR A 1 121 ? -9.980 -18.567 6.668 1.00 78.44 121 TYR A O 1
#

Sequence (121 aa):
MADKDTTYLTGITDLTLRPEPSPFALTITAEGQQWSYQDAYHRNIYFTVNINYAGFGSIGLEGGVVDEESYIRAVSSLKLIENADMRISLGSRPGGFFCSGGICRYEDRFEGVEVRVILTY

Radius of gyration: 16.5 Å; chains: 1; bounding box: 36×36×46 Å

Secondary structure (DSSP, 8-state):
------EEEEEEEEEEE--TT-SEEEEEEEEEEEEEETTEEEEEEEEEEEEEETTTEEEEEEEEEETTEEEEEEEEEEEEETTEEEEEEEEEE--EEEEETTEEEEE--EEEEEEEEEE--

pLDDT: mean 86.49, std 11.15, range [37.97, 96.75]